Protein AF-A0A525KWG8-F1 (afdb_monomer_lite)

pLDDT: mean 87.16, std 16.2, range [44.75, 98.5]

Radius of gyration: 20.86 Å; chains: 1; bounding box: 78×37×45 Å

Sequence (116 aa):
MKYLLSAACVAALLTTATTARADDEAIGADARCIAVFAAMVQMPAYKDAAGAGLLYYLGRLDARDPKLDLAAAVKHEAARMDRTEYMAVAQRCGSTLKQRNDALKAAARDFPPPEH

Foldseek 3Di:
DPPPPPPPPPVVPPPPPPPVVVLVVLLLLLLLQLLLLVVQCVPPVCVVVSVLLNVVSVVVNCVSPVPDPSVVSNVVSNVVDDPVNSVVSNVVSSVVSVVVVVVVVVVVVVDDDDDD

Structure (mmCIF, N/CA/C/O backbone):
data_AF-A0A525KWG8-F1
#
_entry.id   AF-A0A525KWG8-F1
#
loop_
_atom_site.group_PDB
_atom_site.id
_atom_site.type_symbol
_atom_site.label_atom_id
_atom_site.label_alt_id
_atom_site.label_comp_id
_atom_site.label_asym_id
_atom_site.label_entity_id
_atom_site.label_seq_id
_atom_site.pdbx_PDB_ins_code
_atom_site.Cartn_x
_atom_site.Cartn_y
_atom_site.Cartn_z
_atom_site.occupancy
_atom_site.B_iso_or_equiv
_atom_site.auth_seq_id
_atom_site.auth_comp_id
_atom_site.auth_asym_id
_atom_site.auth_atom_id
_atom_site.pdbx_PDB_model_num
ATOM 1 N N . MET A 1 1 ? -55.550 6.434 27.287 1.00 44.75 1 MET A N 1
ATOM 2 C CA . MET A 1 1 ? -54.239 7.088 27.520 1.00 44.75 1 MET A CA 1
ATOM 3 C C . MET A 1 1 ? -53.156 6.057 27.889 1.00 44.75 1 MET A C 1
ATOM 5 O O . MET A 1 1 ? -52.521 6.181 28.925 1.00 44.75 1 MET A O 1
ATOM 9 N N . LYS A 1 2 ? -52.973 4.984 27.095 1.00 48.41 2 LYS A N 1
ATOM 10 C CA . LYS A 1 2 ? -52.104 3.848 27.491 1.00 48.41 2 LYS A CA 1
ATOM 11 C C . LYS A 1 2 ? -51.326 3.168 26.349 1.00 48.41 2 LYS A C 1
ATOM 13 O O . LYS A 1 2 ? -50.650 2.184 26.598 1.00 48.41 2 LYS A O 1
ATOM 18 N N . TYR A 1 3 ? -51.380 3.713 25.127 1.00 49.91 3 TYR A N 1
ATOM 19 C CA . TYR A 1 3 ? -50.722 3.138 23.938 1.00 49.91 3 TYR A CA 1
ATOM 20 C C . TYR A 1 3 ? -49.737 4.094 23.242 1.00 49.91 3 TYR A C 1
ATOM 22 O O . TYR A 1 3 ? -49.313 3.833 22.125 1.00 49.91 3 TYR A O 1
ATOM 30 N N . LEU A 1 4 ? -49.365 5.209 23.881 1.00 48.28 4 LEU A N 1
ATOM 31 C CA . LEU A 1 4 ? -48.480 6.218 23.275 1.00 48.28 4 LEU A CA 1
ATOM 32 C C . LEU A 1 4 ? -46.990 6.043 23.627 1.00 48.28 4 LEU A C 1
ATOM 34 O O . LEU A 1 4 ? -46.167 6.805 23.139 1.00 48.28 4 LEU A O 1
ATOM 38 N N . LEU A 1 5 ? -46.623 5.044 24.438 1.00 48.16 5 LEU A N 1
ATOM 39 C CA . LEU A 1 5 ? -45.238 4.846 24.900 1.00 48.16 5 LEU A CA 1
ATOM 40 C C . LEU A 1 5 ? -44.435 3.791 24.118 1.00 48.16 5 LEU A C 1
ATOM 42 O O . LEU A 1 5 ? -43.248 3.629 24.377 1.00 48.16 5 LEU A O 1
ATOM 46 N N . SER A 1 6 ? -45.032 3.095 23.146 1.00 49.94 6 SER A N 1
ATOM 47 C CA . SER A 1 6 ? -44.378 1.952 22.476 1.00 49.94 6 SER A CA 1
ATOM 48 C C . SER A 1 6 ? -43.714 2.267 21.128 1.00 49.94 6 SER A C 1
ATOM 50 O O . SER A 1 6 ? -43.098 1.380 20.548 1.00 49.94 6 SER A O 1
ATOM 52 N N . ALA A 1 7 ? -43.796 3.500 20.618 1.00 51.47 7 ALA A N 1
ATOM 53 C CA . ALA A 1 7 ? -43.305 3.832 19.271 1.00 51.47 7 ALA A CA 1
ATOM 54 C C . ALA A 1 7 ? -41.848 4.343 19.214 1.00 51.47 7 ALA A C 1
ATOM 56 O O . ALA A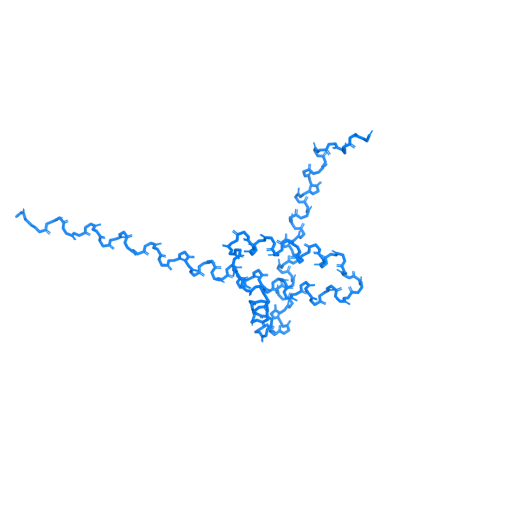 1 7 ? -41.282 4.438 18.129 1.00 51.47 7 ALA A O 1
ATOM 57 N N . ALA A 1 8 ? -41.216 4.659 20.350 1.00 51.59 8 ALA A N 1
ATOM 58 C CA . ALA A 1 8 ? -39.907 5.326 20.357 1.00 51.59 8 ALA A CA 1
ATOM 59 C C . ALA A 1 8 ? -38.688 4.376 20.292 1.00 51.59 8 ALA A C 1
ATOM 61 O O . ALA A 1 8 ? -37.601 4.816 19.931 1.00 51.59 8 ALA A O 1
ATOM 62 N N . CYS A 1 9 ? -38.839 3.078 20.587 1.00 49.69 9 CYS A N 1
ATOM 63 C CA . CYS A 1 9 ? -37.697 2.147 20.637 1.00 49.69 9 CYS A CA 1
ATOM 64 C C . CYS A 1 9 ? -37.310 1.512 19.290 1.00 49.69 9 CYS A C 1
ATOM 66 O O . CYS A 1 9 ? -36.222 0.954 19.180 1.00 49.69 9 CYS A O 1
ATOM 68 N N . VAL A 1 10 ? -38.151 1.587 18.253 1.00 54.53 10 VAL A N 1
ATOM 69 C CA . VAL A 1 10 ? -37.874 0.901 16.972 1.00 54.53 10 VAL A CA 1
ATOM 70 C C . VAL A 1 10 ? -36.907 1.696 16.079 1.00 54.53 10 VAL A C 1
ATOM 72 O O . VAL A 1 10 ? -36.188 1.111 15.274 1.00 54.53 10 VAL A O 1
ATOM 75 N N . ALA A 1 11 ? -36.803 3.016 16.258 1.00 54.12 11 ALA A N 1
ATOM 76 C CA . ALA A 1 11 ? -35.927 3.859 15.438 1.00 54.12 11 ALA A CA 1
ATOM 77 C C . ALA A 1 11 ? -34.426 3.714 15.771 1.00 54.12 11 ALA A C 1
ATOM 79 O O . ALA A 1 11 ? -33.583 4.005 14.927 1.00 54.12 11 ALA A O 1
ATOM 80 N N . ALA A 1 12 ? -34.076 3.236 16.970 1.00 55.69 12 ALA A N 1
ATOM 81 C CA . ALA A 1 12 ? -32.683 3.127 17.416 1.00 55.69 12 ALA A CA 1
ATOM 82 C C . ALA A 1 12 ? -31.944 1.880 16.888 1.00 55.69 12 ALA A C 1
ATOM 84 O O . ALA A 1 12 ? -30.723 1.814 16.980 1.00 55.69 12 ALA A O 1
ATOM 85 N N . LEU A 1 13 ? -32.656 0.895 16.325 1.00 55.53 13 LEU A N 1
ATOM 86 C CA . LEU A 1 13 ? -32.064 -0.366 15.850 1.00 55.53 13 LEU A CA 1
ATOM 87 C C . LEU A 1 13 ? -31.631 -0.336 14.374 1.00 55.53 13 LEU A C 1
ATOM 89 O O . LEU A 1 13 ? -30.961 -1.256 13.918 1.00 55.53 13 LEU A O 1
ATOM 93 N N . LEU A 1 14 ? -31.987 0.708 13.619 1.00 56.12 14 LEU A N 1
ATOM 94 C CA . LEU A 1 14 ? -31.700 0.798 12.180 1.00 56.12 14 LEU A CA 1
ATOM 95 C C . LEU A 1 14 ? -30.344 1.447 11.851 1.00 56.12 14 LEU A C 1
ATOM 97 O O . LEU A 1 14 ? -29.945 1.465 10.690 1.00 56.12 14 LEU A O 1
ATOM 101 N N . THR A 1 15 ? -29.612 1.970 12.838 1.00 57.47 15 THR A N 1
ATOM 102 C CA . THR A 1 15 ? -28.354 2.703 12.604 1.00 57.47 15 THR A CA 1
ATOM 103 C C . THR A 1 15 ? -27.102 1.823 12.575 1.00 57.47 15 THR A C 1
ATOM 105 O O . THR A 1 15 ? -26.064 2.279 12.104 1.00 57.47 15 THR A O 1
ATOM 108 N N . THR A 1 16 ? -27.169 0.562 13.010 1.00 56.84 16 THR A N 1
ATOM 109 C CA . THR A 1 16 ? -25.994 -0.332 13.085 1.00 56.84 16 THR A CA 1
ATOM 110 C C . THR A 1 16 ? -25.706 -1.105 11.796 1.00 56.84 16 THR A C 1
ATOM 112 O O . THR A 1 16 ? -24.602 -1.610 11.624 1.00 56.84 16 THR A O 1
ATOM 115 N N . ALA A 1 17 ? -26.659 -1.197 10.864 1.00 58.91 17 ALA A N 1
ATOM 116 C CA . ALA A 1 17 ? -26.492 -1.993 9.642 1.00 58.91 17 ALA A CA 1
ATOM 117 C C . ALA A 1 17 ? -25.704 -1.274 8.527 1.00 58.91 17 ALA A C 1
ATOM 119 O O . ALA A 1 17 ? -25.197 -1.920 7.610 1.00 58.91 17 ALA A O 1
ATOM 120 N N . THR A 1 18 ? -25.601 0.056 8.581 1.00 62.16 18 THR A N 1
ATOM 121 C CA . THR A 1 18 ? -24.974 0.855 7.514 1.00 62.16 18 THR A CA 1
ATOM 122 C C . THR A 1 18 ? -23.451 0.901 7.626 1.00 62.16 18 THR A C 1
ATOM 124 O O . THR A 1 18 ? -22.770 0.997 6.608 1.00 62.16 18 THR A O 1
ATOM 127 N N . THR A 1 19 ? -22.900 0.811 8.838 1.00 63.50 19 THR A N 1
ATOM 128 C CA . THR A 1 19 ? -21.452 0.939 9.070 1.00 63.50 19 THR A CA 1
ATOM 129 C C . THR A 1 19 ? -20.670 -0.234 8.483 1.00 63.50 19 THR A C 1
ATOM 131 O O . THR A 1 19 ? -19.694 -0.010 7.778 1.00 63.50 19 THR A O 1
ATOM 134 N N . ALA A 1 20 ? -21.159 -1.466 8.664 1.00 69.44 20 ALA A N 1
ATOM 135 C CA . ALA A 1 20 ? -20.484 -2.673 8.182 1.00 69.44 20 ALA A CA 1
ATOM 136 C C . ALA A 1 20 ? -20.241 -2.656 6.660 1.00 69.44 20 ALA A C 1
ATOM 138 O O . ALA A 1 20 ? -19.142 -2.933 6.197 1.00 69.44 20 ALA A O 1
ATOM 139 N N . ARG A 1 21 ? -21.236 -2.231 5.869 1.00 71.50 21 ARG A N 1
ATOM 140 C CA . ARG A 1 21 ? -21.101 -2.177 4.402 1.00 71.50 21 ARG A CA 1
ATOM 141 C C . ARG A 1 21 ? -20.128 -1.109 3.908 1.00 71.50 21 ARG A C 1
ATOM 143 O O . ARG A 1 21 ? -19.542 -1.271 2.841 1.00 71.50 21 ARG A O 1
ATOM 150 N N . ALA A 1 22 ? -19.997 -0.005 4.640 1.00 77.75 22 ALA A N 1
ATOM 151 C CA . ALA A 1 22 ? -19.065 1.056 4.278 1.00 77.75 22 ALA A CA 1
ATOM 152 C C . ALA A 1 22 ? -17.611 0.617 4.503 1.00 77.75 22 ALA A C 1
ATOM 154 O O . ALA A 1 22 ? -16.745 0.930 3.684 1.00 77.75 22 ALA A O 1
ATOM 155 N N . ASP A 1 23 ? -17.360 -0.134 5.577 1.00 83.75 23 ASP A N 1
ATOM 156 C CA . ASP A 1 23 ? -16.040 -0.693 5.854 1.00 83.75 23 ASP A CA 1
ATOM 157 C C . ASP A 1 23 ? -15.664 -1.789 4.853 1.00 83.75 23 ASP A C 1
ATOM 159 O O . ASP A 1 23 ? -14.544 -1.764 4.347 1.00 83.75 23 ASP A O 1
ATOM 163 N N . ASP A 1 24 ? -16.602 -2.660 4.468 1.00 87.75 24 ASP A N 1
ATOM 164 C CA . ASP A 1 24 ? -16.363 -3.691 3.448 1.00 87.75 24 ASP A CA 1
ATOM 165 C C . ASP A 1 24 ? -15.918 -3.087 2.102 1.00 87.75 24 ASP A C 1
ATOM 167 O O . ASP A 1 24 ? -14.935 -3.534 1.504 1.00 87.75 24 ASP A O 1
ATOM 171 N N . GLU A 1 25 ? -16.594 -2.033 1.627 1.00 93.62 25 GLU A N 1
ATOM 172 C CA . GLU A 1 25 ? -16.199 -1.364 0.379 1.00 93.62 25 GLU A CA 1
ATOM 173 C C . GLU A 1 25 ? -14.866 -0.622 0.529 1.00 93.62 25 GLU A C 1
ATOM 175 O O . GLU A 1 25 ? -14.059 -0.610 -0.401 1.00 93.62 25 GLU A O 1
ATOM 180 N N . ALA A 1 26 ? -14.592 -0.029 1.694 1.00 94.31 26 ALA A N 1
ATOM 181 C CA . ALA A 1 26 ? -13.310 0.621 1.947 1.00 94.31 26 ALA A CA 1
ATOM 182 C C . ALA A 1 26 ? -12.149 -0.388 1.956 1.00 94.31 26 ALA A C 1
ATOM 184 O O . ALA A 1 26 ? -11.100 -0.113 1.368 1.00 94.31 26 ALA A O 1
ATOM 185 N N . ILE A 1 27 ? -12.351 -1.562 2.563 1.00 96.44 27 ILE A N 1
ATOM 186 C CA . ILE A 1 27 ? -11.394 -2.673 2.554 1.00 96.44 27 ILE A CA 1
ATOM 187 C C . ILE A 1 27 ? -11.164 -3.150 1.117 1.00 96.44 27 ILE A C 1
ATOM 189 O O . ILE A 1 27 ? -10.018 -3.225 0.672 1.00 96.44 27 ILE A O 1
ATOM 193 N N . GLY A 1 28 ? -12.235 -3.397 0.356 1.00 97.38 28 GLY A N 1
ATOM 194 C CA . GLY A 1 28 ? -12.132 -3.794 -1.049 1.00 97.38 28 GLY A CA 1
ATOM 195 C C . GLY A 1 28 ? -11.392 -2.754 -1.897 1.00 97.38 28 GLY A C 1
ATOM 196 O O . GLY A 1 28 ? -10.492 -3.086 -2.670 1.00 97.38 28 GLY A O 1
ATOM 197 N N . ALA A 1 29 ? -11.704 -1.471 -1.713 1.00 97.62 29 ALA A N 1
ATOM 198 C CA . ALA A 1 29 ? -11.059 -0.382 -2.433 1.00 97.62 29 ALA A CA 1
ATOM 199 C C . ALA A 1 29 ? -9.552 -0.280 -2.144 1.00 97.62 29 ALA A C 1
ATOM 201 O O . ALA A 1 29 ? -8.786 -0.034 -3.082 1.00 97.62 29 ALA A O 1
ATOM 202 N N . ASP A 1 30 ? -9.133 -0.469 -0.891 1.00 98.19 30 ASP A N 1
ATOM 203 C CA . ASP A 1 30 ? -7.724 -0.428 -0.491 1.00 98.19 30 ASP A CA 1
ATOM 204 C C . ASP A 1 30 ? -6.979 -1.705 -0.937 1.00 98.19 30 ASP A C 1
ATOM 206 O O . ASP A 1 30 ? -5.857 -1.614 -1.442 1.00 98.19 30 ASP A O 1
ATOM 210 N N . ALA A 1 31 ? -7.627 -2.876 -0.903 1.00 98.38 31 ALA A N 1
ATOM 211 C CA . ALA A 1 31 ? -7.085 -4.126 -1.445 1.00 98.38 31 ALA A CA 1
ATOM 212 C C . ALA A 1 31 ? -6.835 -4.056 -2.967 1.00 98.38 31 ALA A C 1
ATOM 214 O O . ALA A 1 31 ? -5.784 -4.499 -3.439 1.00 98.38 31 ALA A O 1
ATOM 215 N N . ARG A 1 32 ? -7.732 -3.419 -3.739 1.00 98.50 32 ARG A N 1
ATOM 216 C CA . ARG A 1 32 ? -7.509 -3.122 -5.173 1.00 98.50 32 ARG A CA 1
ATOM 217 C C . ARG A 1 32 ? -6.276 -2.239 -5.386 1.00 98.50 32 ARG A C 1
ATOM 219 O O . ARG A 1 32 ? -5.486 -2.493 -6.295 1.00 98.50 32 ARG A O 1
ATOM 226 N N . CYS A 1 33 ? -6.070 -1.228 -4.537 1.00 98.44 33 CYS A N 1
ATOM 227 C CA . CYS A 1 33 ? -4.874 -0.384 -4.612 1.00 98.44 33 CYS A CA 1
ATOM 228 C C . CYS A 1 33 ? -3.589 -1.180 -4.342 1.00 98.44 33 CYS A C 1
ATOM 230 O O . CYS A 1 33 ? -2.605 -1.009 -5.063 1.00 98.44 33 CYS A O 1
ATOM 232 N N . ILE A 1 34 ? -3.601 -2.083 -3.357 1.00 98.38 34 ILE A N 1
ATOM 233 C CA . ILE A 1 34 ? -2.466 -2.976 -3.085 1.00 98.38 34 ILE A CA 1
ATOM 234 C C . ILE A 1 34 ? -2.182 -3.874 -4.288 1.00 98.38 34 ILE A C 1
ATOM 236 O O . ILE A 1 34 ? -1.025 -3.986 -4.686 1.00 98.38 34 ILE A O 1
ATOM 240 N N . A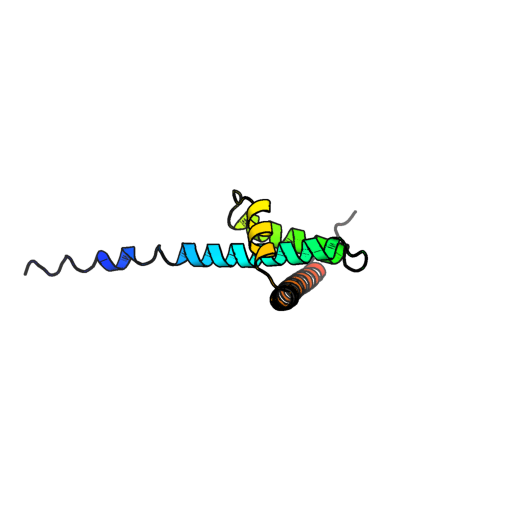LA A 1 35 ? -3.207 -4.459 -4.913 1.00 98.12 35 ALA A N 1
ATOM 241 C CA . ALA A 1 35 ? -3.035 -5.288 -6.105 1.00 98.12 35 ALA A CA 1
ATOM 242 C C . ALA A 1 35 ? -2.337 -4.530 -7.251 1.00 98.12 35 ALA A C 1
ATOM 244 O O . ALA A 1 35 ? -1.398 -5.053 -7.855 1.00 98.12 35 ALA A O 1
ATOM 245 N N . VAL A 1 36 ? -2.733 -3.277 -7.509 1.00 98.00 36 VAL A N 1
ATOM 246 C CA . VAL A 1 36 ? -2.074 -2.423 -8.512 1.00 98.00 36 VAL A CA 1
ATOM 247 C C . VAL A 1 36 ? -0.602 -2.192 -8.173 1.00 98.00 36 VAL A C 1
ATOM 249 O O . VAL A 1 36 ? 0.272 -2.430 -9.008 1.00 98.00 36 VAL A O 1
ATOM 252 N N . PHE A 1 37 ? -0.290 -1.746 -6.953 1.00 97.94 37 PHE A N 1
ATOM 253 C CA . PHE A 1 37 ? 1.100 -1.454 -6.595 1.00 97.94 37 PHE A CA 1
ATOM 254 C C . PHE A 1 37 ? 1.963 -2.719 -6.499 1.00 97.94 37 PHE A C 1
ATOM 256 O O . PHE A 1 37 ? 3.142 -2.675 -6.848 1.00 97.94 37 PHE A O 1
ATOM 263 N N . ALA A 1 38 ? 1.386 -3.863 -6.129 1.00 96.75 38 ALA A N 1
ATOM 264 C CA . ALA A 1 38 ? 2.065 -5.155 -6.158 1.00 96.75 38 ALA A CA 1
ATOM 265 C C . ALA A 1 38 ? 2.440 -5.586 -7.586 1.00 96.75 38 ALA A C 1
ATOM 267 O O . ALA A 1 38 ? 3.501 -6.173 -7.786 1.00 96.75 38 ALA A O 1
ATOM 268 N N . ALA A 1 39 ? 1.625 -5.260 -8.593 1.00 94.62 39 ALA A N 1
ATOM 269 C CA . ALA A 1 39 ? 1.999 -5.464 -9.991 1.00 94.62 39 ALA A CA 1
ATOM 270 C C . ALA A 1 39 ? 3.095 -4.476 -10.432 1.00 94.62 39 ALA A C 1
ATOM 272 O O . ALA A 1 39 ? 4.060 -4.863 -11.093 1.00 94.62 39 ALA A O 1
ATOM 273 N N . MET A 1 40 ? 2.993 -3.205 -10.027 1.00 95.00 40 MET A N 1
ATOM 274 C CA . MET A 1 40 ? 3.967 -2.161 -10.374 1.00 95.00 40 MET A CA 1
ATOM 275 C C . MET A 1 40 ? 5.345 -2.362 -9.739 1.00 95.00 40 MET A C 1
ATOM 277 O O . MET A 1 40 ? 6.341 -1.993 -10.355 1.00 95.00 40 MET A O 1
ATOM 281 N N . VAL A 1 41 ? 5.444 -2.965 -8.549 1.00 94.81 41 VAL A N 1
ATOM 282 C CA . VAL A 1 41 ? 6.739 -3.161 -7.866 1.00 94.81 41 VAL A CA 1
ATOM 283 C C . VAL A 1 41 ? 7.681 -4.092 -8.640 1.00 94.81 41 VAL A C 1
ATOM 285 O O . VAL A 1 41 ? 8.898 -4.016 -8.479 1.00 94.81 41 VAL A O 1
ATOM 288 N N . GLN A 1 42 ? 7.126 -4.941 -9.512 1.00 92.25 42 GLN A N 1
ATOM 289 C CA . GLN A 1 42 ? 7.887 -5.823 -10.401 1.00 92.25 42 GLN A CA 1
ATOM 290 C C . GLN A 1 42 ? 8.521 -5.067 -11.577 1.00 92.25 42 GLN A C 1
ATOM 292 O O . GLN A 1 42 ? 9.397 -5.595 -12.258 1.00 92.25 42 GLN A O 1
ATOM 297 N N . MET A 1 43 ? 8.091 -3.828 -11.830 1.00 93.56 43 MET A N 1
ATOM 298 C CA . MET A 1 43 ? 8.606 -2.981 -12.899 1.00 93.56 43 MET A CA 1
ATOM 299 C C . MET A 1 43 ? 9.718 -2.081 -12.336 1.00 93.56 43 MET A C 1
ATOM 301 O O . MET A 1 43 ? 9.429 -1.218 -11.501 1.00 93.56 43 MET A O 1
ATOM 305 N N . PRO A 1 44 ? 10.978 -2.200 -12.799 1.00 93.81 44 PRO A N 1
ATOM 306 C CA . PRO A 1 44 ? 12.098 -1.440 -12.236 1.00 93.81 44 PRO A CA 1
ATOM 307 C C . PRO A 1 44 ? 11.874 0.077 -12.213 1.00 93.81 44 PRO A C 1
ATOM 309 O O . PRO A 1 44 ? 12.231 0.734 -11.241 1.00 93.81 44 PRO A O 1
ATOM 312 N N . ALA A 1 45 ? 11.211 0.619 -13.239 1.00 95.44 45 ALA A N 1
ATOM 313 C CA . ALA A 1 45 ? 10.906 2.045 -13.353 1.00 95.44 45 ALA A CA 1
ATOM 314 C C . ALA A 1 45 ? 9.961 2.580 -12.260 1.00 95.44 45 ALA A C 1
ATOM 316 O O . ALA A 1 45 ? 9.926 3.784 -12.022 1.00 95.44 45 ALA A O 1
ATOM 317 N N . TYR A 1 46 ? 9.191 1.707 -11.603 1.00 93.31 46 TYR A N 1
ATOM 318 C CA . TYR A 1 46 ? 8.177 2.097 -10.621 1.00 93.31 46 TYR A CA 1
ATOM 319 C C . TYR A 1 46 ? 8.431 1.531 -9.226 1.00 93.31 46 TYR A C 1
ATOM 321 O O . TYR A 1 46 ? 7.647 1.818 -8.326 1.00 93.31 46 TYR A O 1
ATOM 329 N N . LYS A 1 47 ? 9.502 0.755 -9.027 1.00 93.19 47 LYS A N 1
ATOM 330 C CA . LYS A 1 47 ? 9.741 -0.031 -7.811 1.00 93.19 47 LYS A CA 1
ATOM 331 C C . LYS A 1 47 ? 9.597 0.779 -6.519 1.00 93.19 47 LYS A C 1
ATOM 333 O O . LYS A 1 47 ? 8.828 0.385 -5.646 1.00 93.19 47 LYS A O 1
ATOM 338 N N . ASP A 1 48 ? 10.268 1.922 -6.421 1.00 91.62 48 ASP A N 1
ATOM 339 C CA . ASP A 1 48 ? 10.271 2.728 -5.193 1.00 91.62 48 ASP A CA 1
ATOM 340 C C . ASP A 1 48 ? 8.911 3.389 -4.936 1.00 91.62 48 ASP A C 1
ATOM 342 O O . ASP A 1 48 ? 8.370 3.330 -3.830 1.00 91.62 48 ASP A O 1
ATOM 346 N N . ALA A 1 49 ? 8.308 3.966 -5.980 1.00 90.62 49 ALA A N 1
AT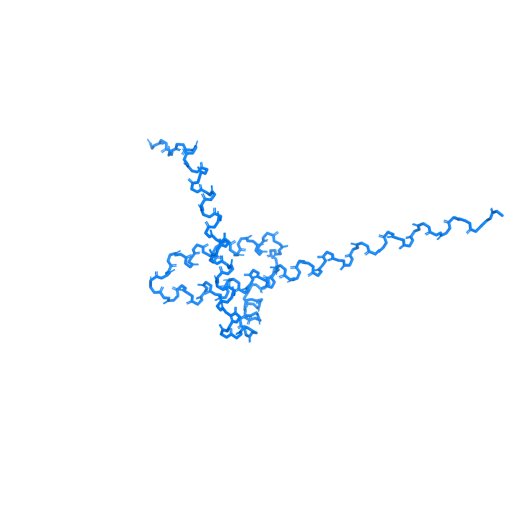OM 347 C CA . ALA A 1 49 ? 6.985 4.580 -5.891 1.00 90.62 49 ALA A CA 1
ATOM 348 C C . ALA A 1 49 ? 5.896 3.546 -5.554 1.00 90.62 49 ALA A C 1
ATOM 350 O O . ALA A 1 49 ? 4.997 3.819 -4.757 1.00 90.62 49 ALA A O 1
ATOM 351 N N . ALA A 1 50 ? 5.998 2.347 -6.128 1.00 95.50 50 ALA A N 1
ATOM 352 C CA . ALA A 1 50 ? 5.104 1.234 -5.851 1.00 95.50 50 ALA A CA 1
ATOM 353 C C . ALA A 1 50 ? 5.285 0.694 -4.428 1.00 95.50 50 ALA A C 1
ATOM 355 O O . ALA A 1 50 ? 4.293 0.418 -3.759 1.00 95.50 50 ALA A O 1
ATOM 356 N N . GLY A 1 51 ? 6.523 0.617 -3.929 1.00 96.31 51 GLY A N 1
ATOM 357 C CA . GLY A 1 51 ? 6.809 0.267 -2.538 1.00 96.31 51 GLY A CA 1
ATOM 358 C C . GLY A 1 51 ? 6.149 1.228 -1.545 1.00 96.31 51 GLY A C 1
ATOM 359 O O . GLY A 1 51 ? 5.490 0.788 -0.604 1.00 96.31 51 GLY A O 1
ATOM 360 N N . ALA A 1 52 ? 6.236 2.538 -1.793 1.00 94.94 52 ALA A N 1
ATOM 361 C CA . ALA A 1 52 ? 5.541 3.535 -0.976 1.00 94.94 52 ALA A CA 1
ATOM 362 C C . ALA A 1 52 ? 4.010 3.365 -1.024 1.00 94.94 52 ALA A C 1
ATOM 364 O O . ALA A 1 52 ? 3.340 3.460 0.006 1.00 94.94 52 ALA A O 1
ATOM 365 N N . GLY A 1 53 ? 3.456 3.075 -2.207 1.00 96.81 53 GLY A N 1
ATOM 366 C CA . GLY A 1 53 ? 2.030 2.796 -2.375 1.00 96.81 53 GLY A CA 1
ATOM 367 C C . GLY A 1 53 ? 1.566 1.558 -1.607 1.00 96.81 53 GLY A C 1
ATOM 368 O O . GLY A 1 53 ? 0.551 1.624 -0.915 1.00 96.81 53 GLY A O 1
ATOM 369 N N . LEU A 1 54 ? 2.332 0.465 -1.665 1.00 97.44 54 LEU A N 1
ATOM 370 C CA . LEU A 1 54 ? 2.067 -0.760 -0.908 1.00 97.44 54 LEU A CA 1
ATOM 371 C C . LEU A 1 54 ? 1.968 -0.479 0.594 1.00 97.44 54 LEU A C 1
ATOM 373 O O . LEU A 1 54 ? 0.968 -0.833 1.212 1.00 97.44 54 LEU A O 1
ATOM 377 N N . LEU A 1 55 ? 2.966 0.200 1.167 1.00 97.06 55 LEU A N 1
ATOM 378 C CA . LEU A 1 55 ? 2.994 0.493 2.604 1.00 97.06 55 LEU A CA 1
ATOM 379 C C . LEU A 1 55 ? 1.855 1.424 3.035 1.00 97.06 55 LEU A C 1
ATOM 381 O O . LEU A 1 55 ? 1.245 1.207 4.080 1.00 97.06 55 LEU A O 1
ATOM 385 N N . TYR A 1 56 ? 1.534 2.437 2.226 1.00 97.69 56 TYR A N 1
ATOM 386 C CA . TYR A 1 56 ? 0.447 3.367 2.533 1.00 97.69 56 TYR A CA 1
ATOM 387 C C . TYR A 1 56 ? -0.917 2.664 2.610 1.00 97.69 56 TYR A C 1
ATOM 389 O O . TYR A 1 56 ? -1.670 2.883 3.560 1.00 97.69 56 TYR A O 1
ATOM 397 N N . TYR A 1 57 ? -1.244 1.823 1.625 1.00 98.12 57 TYR A N 1
ATOM 398 C CA . TYR A 1 57 ? -2.531 1.124 1.600 1.00 98.12 57 TYR A CA 1
ATOM 399 C C . TYR A 1 57 ? -2.586 -0.063 2.565 1.00 98.12 57 TYR A C 1
ATOM 401 O O . TYR A 1 57 ? -3.650 -0.319 3.124 1.00 98.12 57 TYR A O 1
ATOM 409 N N . LEU A 1 58 ? -1.454 -0.721 2.836 1.00 97.62 58 LEU A N 1
ATOM 410 C CA . LEU A 1 58 ? -1.356 -1.718 3.903 1.00 97.62 58 LEU A CA 1
ATOM 411 C C . LEU A 1 58 ? -1.686 -1.100 5.265 1.00 97.62 58 LEU A C 1
ATOM 413 O O . LEU A 1 58 ? -2.592 -1.572 5.940 1.00 97.62 58 LEU A O 1
ATOM 417 N N . GLY A 1 59 ? -1.046 0.018 5.623 1.00 97.00 59 GLY A N 1
ATOM 418 C CA . GLY A 1 59 ? -1.315 0.683 6.901 1.00 97.00 59 GLY A CA 1
ATOM 419 C C . GLY A 1 59 ? -2.768 1.154 7.050 1.00 97.00 59 GLY A C 1
ATOM 420 O O . GLY A 1 59 ? -3.305 1.172 8.154 1.00 97.00 59 GLY A O 1
ATOM 421 N N . ARG A 1 60 ? -3.437 1.504 5.942 1.00 96.94 60 ARG A N 1
ATOM 422 C CA . ARG A 1 60 ? -4.874 1.819 5.945 1.00 96.94 60 ARG A CA 1
ATOM 423 C C . ARG A 1 60 ? -5.748 0.600 6.218 1.00 96.94 60 ARG A C 1
ATOM 425 O O . ARG A 1 60 ? -6.721 0.740 6.954 1.00 96.94 60 ARG A O 1
ATOM 432 N N . LEU A 1 61 ? -5.428 -0.550 5.625 1.00 96.25 61 LEU A N 1
ATOM 433 C CA . LEU A 1 61 ? -6.147 -1.796 5.886 1.00 96.25 61 LEU A CA 1
ATOM 434 C C . LEU A 1 61 ? -5.934 -2.261 7.324 1.00 96.25 61 LEU A C 1
ATOM 436 O O . LEU A 1 61 ? -6.919 -2.513 8.009 1.00 96.25 61 LEU A O 1
ATOM 440 N N . ASP A 1 62 ? -4.691 -2.264 7.805 1.00 96.00 62 ASP A N 1
ATOM 441 C CA . ASP A 1 62 ? -4.361 -2.678 9.174 1.00 96.00 62 ASP A CA 1
ATOM 442 C C . ASP A 1 62 ? -5.074 -1.811 10.223 1.00 96.00 62 ASP A C 1
ATOM 444 O O . ASP A 1 62 ? -5.515 -2.307 11.258 1.00 96.00 62 ASP A O 1
ATOM 448 N N . ALA A 1 63 ? -5.230 -0.510 9.951 1.00 95.62 63 ALA A N 1
ATOM 449 C CA . ALA A 1 63 ? -5.969 0.398 10.825 1.00 95.62 63 ALA A CA 1
ATOM 450 C C . ALA A 1 63 ? -7.483 0.120 10.857 1.00 95.62 63 ALA A C 1
ATOM 452 O O . ALA A 1 63 ? -8.144 0.491 11.828 1.00 95.62 63 ALA A O 1
ATOM 453 N N . ARG A 1 64 ? -8.042 -0.490 9.804 1.00 93.75 64 ARG A N 1
ATOM 454 C CA . ARG A 1 64 ? -9.467 -0.847 9.714 1.00 93.75 64 ARG A CA 1
ATOM 455 C C . ARG A 1 64 ? -9.738 -2.222 10.301 1.00 93.75 64 ARG A C 1
ATOM 457 O O . ARG A 1 64 ? -10.633 -2.364 11.127 1.00 93.75 64 ARG A O 1
ATOM 464 N N . ASP A 1 65 ? -8.966 -3.212 9.869 1.00 94.69 65 ASP A N 1
ATOM 465 C CA . ASP A 1 65 ? -9.072 -4.588 10.328 1.00 94.69 65 ASP A CA 1
ATOM 466 C C . ASP A 1 65 ? -7.680 -5.239 10.411 1.00 94.69 65 ASP A C 1
ATOM 468 O O . ASP A 1 65 ? -7.179 -5.780 9.422 1.00 94.69 65 ASP A O 1
ATOM 472 N N . PRO A 1 66 ? -7.054 -5.252 11.601 1.00 93.56 66 PRO A N 1
ATOM 473 C CA . PRO A 1 66 ? -5.741 -5.863 11.796 1.00 93.56 66 PRO A CA 1
ATOM 474 C C . PRO A 1 66 ? -5.771 -7.399 11.748 1.00 93.56 66 PRO A C 1
ATOM 476 O O . PRO A 1 66 ? -4.723 -8.034 11.850 1.00 93.56 66 PRO A O 1
ATOM 479 N N . LYS A 1 67 ? -6.956 -8.020 11.662 1.00 95.88 67 LYS A N 1
ATOM 480 C CA . LYS A 1 67 ? -7.124 -9.476 11.552 1.00 95.88 67 LYS A CA 1
ATOM 481 C C . LYS A 1 67 ? -7.482 -9.918 10.134 1.00 95.88 67 LYS A C 1
ATOM 483 O O . LYS A 1 67 ? -7.660 -11.118 9.918 1.00 95.88 67 LYS A O 1
ATOM 488 N N . LEU A 1 68 ? -7.585 -8.981 9.192 1.00 96.19 68 LEU A N 1
ATOM 489 C CA . LEU A 1 68 ? -7.886 -9.268 7.798 1.00 96.19 68 LEU A CA 1
ATOM 490 C C . LEU A 1 68 ? -6.854 -10.245 7.222 1.00 96.19 68 LEU A C 1
ATOM 492 O O . LEU A 1 68 ? -5.645 -10.029 7.325 1.00 96.19 68 LEU A O 1
ATOM 496 N N . ASP A 1 69 ? -7.322 -11.290 6.536 1.00 97.19 69 ASP A N 1
ATOM 497 C CA . ASP A 1 69 ? -6.450 -12.069 5.656 1.00 97.19 69 ASP A CA 1
ATOM 498 C C . ASP A 1 69 ? -6.127 -11.227 4.416 1.00 97.19 69 ASP A C 1
ATOM 500 O O . ASP A 1 69 ? -6.819 -11.265 3.393 1.00 97.19 69 ASP A O 1
ATOM 504 N N . LEU A 1 70 ? -5.067 -10.427 4.534 1.00 96.06 70 LEU A N 1
ATOM 505 C CA . LEU A 1 70 ? -4.604 -9.518 3.493 1.00 96.06 70 LEU A CA 1
ATOM 506 C C . LEU A 1 70 ? -4.383 -10.244 2.162 1.00 96.06 70 LEU A C 1
ATOM 508 O O . LEU A 1 70 ? -4.765 -9.744 1.104 1.00 96.06 70 LEU A O 1
ATOM 512 N N . ALA A 1 71 ? -3.759 -11.422 2.201 1.00 96.44 71 ALA A N 1
ATOM 513 C CA . ALA A 1 71 ? -3.431 -12.161 0.993 1.00 96.44 71 ALA A CA 1
ATOM 514 C C . ALA A 1 71 ? -4.703 -12.640 0.286 1.00 96.44 71 ALA A C 1
ATOM 516 O O . ALA A 1 71 ? -4.790 -12.535 -0.941 1.00 96.44 71 ALA A O 1
ATOM 517 N N . ALA A 1 72 ? -5.690 -13.137 1.035 1.00 97.75 72 ALA A N 1
ATOM 518 C CA . ALA A 1 72 ? -6.982 -13.517 0.480 1.00 97.75 72 ALA A CA 1
ATOM 519 C C . ALA A 1 72 ? -7.738 -12.306 -0.084 1.00 97.75 72 ALA A C 1
ATOM 521 O O . ALA A 1 72 ? -8.201 -12.367 -1.224 1.00 97.75 72 ALA A O 1
ATOM 522 N N . ALA A 1 73 ? -7.802 -11.194 0.655 1.00 96.75 73 ALA A N 1
ATOM 523 C CA . ALA A 1 73 ? -8.502 -9.981 0.233 1.00 96.75 73 ALA A CA 1
ATOM 524 C C . ALA A 1 73 ? -7.918 -9.393 -1.063 1.00 96.75 73 ALA A C 1
ATOM 526 O O . ALA A 1 73 ? -8.647 -9.115 -2.016 1.00 96.75 73 ALA A O 1
ATOM 527 N N . VAL A 1 74 ? -6.590 -9.271 -1.145 1.00 97.69 74 VAL A N 1
ATOM 528 C CA . VAL A 1 74 ? -5.908 -8.751 -2.340 1.00 97.69 74 VAL A CA 1
ATOM 529 C C . VAL A 1 74 ? -6.102 -9.682 -3.533 1.00 97.69 74 VAL A C 1
ATOM 531 O O . VAL A 1 74 ? -6.395 -9.205 -4.627 1.00 97.69 74 VAL A O 1
ATOM 534 N N . LYS A 1 75 ? -5.986 -11.006 -3.350 1.00 97.62 75 LYS A N 1
ATOM 535 C CA . LYS A 1 75 ? -6.229 -11.978 -4.432 1.00 97.62 75 LYS A CA 1
ATOM 536 C C . LYS A 1 75 ? -7.673 -11.928 -4.930 1.00 97.62 75 LYS A C 1
ATOM 538 O O . LYS A 1 75 ? -7.886 -11.967 -6.139 1.00 97.62 75 LYS A O 1
ATOM 543 N N . HIS A 1 76 ? -8.638 -11.834 -4.015 1.00 97.19 76 HIS A N 1
ATOM 544 C CA . HIS A 1 76 ? -10.058 -11.741 -4.342 1.00 97.19 76 HIS A CA 1
ATOM 545 C C . HIS A 1 76 ? -10.348 -10.523 -5.220 1.00 97.19 76 HIS A C 1
ATOM 547 O O . HIS A 1 76 ? -10.960 -10.655 -6.278 1.00 97.19 76 HIS A O 1
ATOM 553 N N . GLU A 1 77 ? -9.862 -9.348 -4.824 1.00 97.50 77 GLU A N 1
ATOM 554 C CA . GLU A 1 77 ? -10.092 -8.123 -5.588 1.00 97.50 77 GLU A CA 1
ATOM 555 C C . GLU A 1 77 ? -9.284 -8.080 -6.892 1.00 97.50 77 GLU A C 1
ATOM 557 O O . GLU A 1 77 ? -9.809 -7.674 -7.926 1.00 97.50 77 GLU A O 1
ATOM 562 N N . ALA A 1 78 ? -8.038 -8.568 -6.894 1.00 97.06 78 ALA A N 1
ATOM 563 C CA . ALA A 1 78 ? -7.219 -8.646 -8.104 1.00 97.06 78 ALA A CA 1
ATOM 564 C C . ALA A 1 78 ? -7.858 -9.517 -9.194 1.00 97.06 78 ALA A C 1
ATOM 566 O O . ALA A 1 78 ? -7.808 -9.156 -10.366 1.00 97.06 78 ALA A O 1
ATOM 567 N N . ALA A 1 79 ? -8.484 -10.636 -8.817 1.00 97.50 79 ALA A N 1
ATOM 568 C CA . ALA A 1 79 ? -9.149 -11.540 -9.756 1.00 97.50 79 ALA A CA 1
ATOM 569 C C . ALA A 1 79 ? -10.408 -10.941 -10.406 1.00 97.50 79 ALA A C 1
ATOM 571 O O . ALA A 1 79 ? -10.881 -11.462 -11.415 1.00 97.50 79 ALA A O 1
ATOM 572 N N . ARG A 1 80 ? -10.965 -9.872 -9.826 1.00 95.56 80 ARG A N 1
ATOM 573 C CA . ARG A 1 80 ? -12.197 -9.223 -10.292 1.00 95.56 80 ARG A CA 1
ATOM 574 C C . ARG A 1 80 ? -11.943 -7.981 -11.138 1.00 95.56 80 ARG A C 1
ATOM 576 O O . ARG A 1 80 ? -12.859 -7.552 -11.828 1.00 95.56 80 ARG A O 1
ATOM 583 N N . MET A 1 81 ? -10.729 -7.434 -11.103 1.00 96.75 81 MET A N 1
ATOM 584 C CA . MET A 1 81 ? -10.366 -6.277 -11.913 1.00 96.75 81 MET A CA 1
ATOM 585 C C . MET A 1 81 ? -10.028 -6.703 -13.340 1.00 96.75 81 MET A C 1
ATOM 587 O O . MET A 1 81 ? -9.076 -7.449 -13.575 1.00 96.75 81 MET A O 1
ATOM 591 N N . ASP 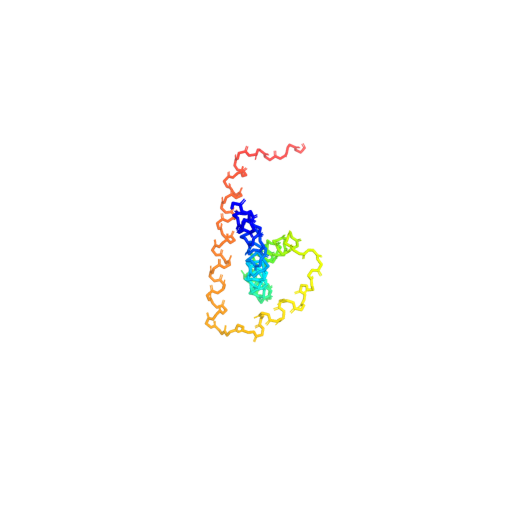A 1 82 ? -10.762 -6.163 -14.307 1.00 96.88 82 ASP A N 1
ATOM 592 C CA . ASP A 1 82 ? -10.329 -6.196 -15.700 1.00 96.88 82 ASP A CA 1
ATOM 593 C C . ASP A 1 82 ? -9.271 -5.110 -15.986 1.00 96.88 82 ASP A C 1
ATOM 595 O O . ASP A 1 82 ? -8.858 -4.342 -15.112 1.00 96.88 82 ASP A O 1
ATOM 599 N N . ARG A 1 83 ? -8.799 -5.027 -17.235 1.00 95.25 83 ARG A N 1
ATOM 600 C CA . ARG A 1 83 ? -7.788 -4.034 -17.628 1.00 95.25 83 ARG A CA 1
ATOM 601 C C . ARG A 1 83 ? -8.274 -2.589 -17.471 1.00 95.25 83 ARG A C 1
ATOM 603 O O . ARG A 1 83 ? -7.474 -1.722 -17.125 1.00 95.25 83 ARG A O 1
ATOM 610 N N . THR A 1 84 ? -9.537 -2.317 -17.776 1.00 97.19 84 THR A N 1
ATOM 611 C CA . THR A 1 84 ? -10.120 -0.973 -17.683 1.00 97.19 84 THR A CA 1
ATOM 612 C C . THR A 1 84 ? -10.217 -0.557 -16.222 1.00 97.19 84 THR A C 1
ATOM 614 O O . THR A 1 84 ? -9.778 0.535 -15.855 1.00 97.19 84 THR A O 1
ATOM 617 N N . GLU A 1 85 ? -10.711 -1.458 -15.377 1.00 96.38 85 GLU A N 1
ATOM 618 C CA . GLU A 1 85 ? -10.816 -1.255 -13.941 1.00 96.38 85 GLU A CA 1
ATOM 619 C C . GLU A 1 85 ? -9.437 -1.102 -13.300 1.00 96.38 85 GLU A C 1
ATOM 621 O O . GLU A 1 85 ? -9.227 -0.163 -12.536 1.00 96.38 85 GLU A O 1
ATOM 626 N N . TYR A 1 86 ? -8.457 -1.919 -13.693 1.00 96.69 86 TYR A N 1
ATOM 627 C CA . TYR A 1 86 ? -7.073 -1.780 -13.244 1.00 96.69 86 TYR A CA 1
ATOM 628 C C . TYR A 1 86 ? -6.527 -0.371 -13.508 1.00 96.69 86 TYR A C 1
ATOM 630 O O . TYR A 1 86 ? -5.941 0.238 -12.614 1.00 96.69 86 TYR A O 1
ATOM 638 N N . MET A 1 87 ? -6.726 0.179 -14.713 1.00 97.00 87 MET A N 1
ATOM 639 C CA . MET A 1 87 ? -6.234 1.524 -15.044 1.00 97.00 87 MET A CA 1
ATOM 640 C C . MET A 1 87 ? -6.956 2.612 -14.242 1.00 97.00 87 MET A C 1
ATOM 642 O O . MET A 1 87 ? -6.311 3.538 -13.745 1.00 97.00 87 MET A O 1
ATOM 646 N N . ALA A 1 88 ? -8.272 2.482 -14.058 1.00 98.00 88 ALA A N 1
ATOM 647 C CA . ALA A 1 88 ? -9.054 3.408 -13.243 1.00 98.00 88 ALA A CA 1
ATOM 648 C C . ALA A 1 88 ? -8.623 3.374 -11.764 1.00 98.00 88 ALA A C 1
ATOM 650 O O . ALA A 1 8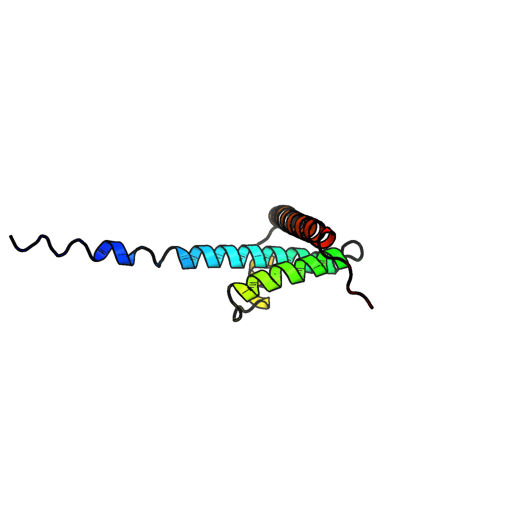8 ? -8.404 4.421 -11.146 1.00 98.00 88 ALA A O 1
ATOM 651 N N . VAL A 1 89 ? -8.434 2.173 -11.208 1.00 98.06 89 VAL A N 1
ATOM 652 C CA . VAL A 1 89 ? -7.913 1.960 -9.855 1.00 98.06 89 VAL A CA 1
ATOM 653 C C . VAL A 1 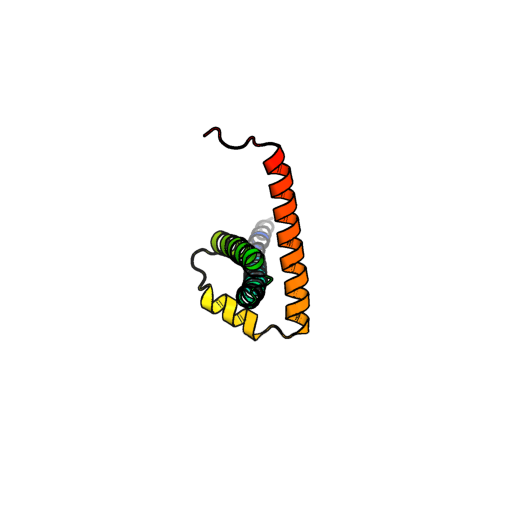89 ? -6.509 2.546 -9.747 1.00 98.06 89 VAL A C 1
ATOM 655 O O . VAL A 1 89 ? -6.263 3.329 -8.833 1.00 98.06 89 VAL A O 1
ATOM 658 N N . ALA A 1 90 ? -5.609 2.268 -10.692 1.00 96.75 90 ALA A N 1
ATOM 659 C CA . ALA A 1 90 ? -4.247 2.793 -10.676 1.00 96.75 90 ALA A CA 1
ATOM 660 C C . ALA A 1 90 ? -4.205 4.324 -10.666 1.00 96.75 90 ALA A C 1
ATOM 662 O O . ALA A 1 90 ? -3.490 4.916 -9.854 1.00 96.75 90 ALA A O 1
ATOM 663 N N . GLN A 1 91 ? -5.020 4.977 -11.497 1.00 97.50 91 GLN A N 1
ATOM 664 C CA . GLN A 1 91 ? -5.126 6.433 -11.513 1.00 97.50 91 GLN A CA 1
ATOM 665 C C . GLN A 1 91 ? -5.642 6.980 -10.175 1.00 97.50 91 GLN A C 1
ATOM 667 O O . GLN A 1 91 ? -5.065 7.925 -9.633 1.00 97.50 91 GLN A O 1
ATOM 672 N N . ARG A 1 92 ? -6.701 6.384 -9.614 1.00 97.94 92 ARG A N 1
ATOM 673 C CA . ARG A 1 92 ? -7.289 6.796 -8.327 1.00 97.94 92 ARG A CA 1
ATOM 674 C C . ARG A 1 92 ? -6.324 6.597 -7.154 1.00 97.94 92 ARG A C 1
ATOM 676 O O . ARG A 1 92 ? -6.202 7.466 -6.290 1.00 97.94 92 ARG A O 1
ATOM 683 N N . CYS A 1 93 ? -5.654 5.450 -7.096 1.00 97.81 93 CYS A N 1
ATOM 684 C CA . CYS A 1 93 ? -4.745 5.125 -6.002 1.00 97.81 93 CYS A CA 1
ATOM 685 C C . CYS A 1 93 ? -3.461 5.962 -6.098 1.00 97.81 93 CYS A C 1
ATOM 687 O O . CYS A 1 93 ? -2.991 6.508 -5.100 1.00 97.81 93 CYS A O 1
ATOM 689 N N . GLY A 1 94 ? -2.936 6.145 -7.313 1.00 96.50 94 GLY A N 1
ATOM 690 C CA . GLY A 1 94 ? -1.786 7.005 -7.576 1.00 96.50 94 GLY A CA 1
ATOM 691 C C . GLY A 1 94 ? -2.049 8.479 -7.256 1.00 96.50 94 GLY A C 1
ATOM 692 O O . GLY A 1 94 ? -1.202 9.127 -6.641 1.00 96.50 94 GLY A O 1
ATOM 693 N N . SER A 1 95 ? -3.225 9.014 -7.608 1.00 97.69 95 SER A N 1
ATOM 694 C CA . SER A 1 95 ? -3.586 10.407 -7.301 1.00 97.69 95 SER A CA 1
ATOM 695 C C . SER A 1 95 ? -3.729 10.645 -5.797 1.00 97.69 95 SER A C 1
ATOM 697 O O . SER A 1 95 ? -3.209 11.634 -5.278 1.00 97.69 95 SER A O 1
ATOM 699 N N . THR A 1 96 ? -4.349 9.700 -5.085 1.00 97.31 96 THR A N 1
ATOM 700 C CA . THR A 1 96 ? -4.464 9.724 -3.622 1.00 97.31 96 THR A CA 1
ATOM 701 C C . THR A 1 96 ? -3.081 9.717 -2.974 1.00 97.31 96 THR A C 1
ATOM 703 O O . THR A 1 96 ? -2.771 10.583 -2.157 1.00 97.31 96 THR A O 1
ATOM 706 N N . LEU A 1 97 ? -2.215 8.780 -3.370 1.00 95.88 97 LEU A N 1
ATOM 707 C CA . LEU A 1 97 ? -0.858 8.678 -2.834 1.00 95.88 97 LEU A CA 1
ATOM 708 C C . LEU A 1 97 ? -0.048 9.951 -3.107 1.00 95.88 97 LEU A C 1
ATOM 710 O O . LEU A 1 97 ? 0.621 10.463 -2.209 1.00 95.88 97 LEU A O 1
ATOM 714 N N . LYS A 1 98 ? -0.152 10.508 -4.319 1.00 96.00 98 LYS A N 1
ATOM 715 C CA . LYS A 1 98 ? 0.476 11.785 -4.667 1.00 96.00 98 LYS A CA 1
ATOM 716 C C . LYS A 1 98 ? 0.005 12.910 -3.746 1.00 96.00 98 LYS A C 1
ATOM 718 O O . LYS A 1 98 ? 0.847 13.616 -3.200 1.00 96.00 98 LYS A O 1
ATOM 723 N N . GLN A 1 99 ? -1.303 13.048 -3.531 1.00 97.31 99 GLN A N 1
ATOM 724 C CA . GLN A 1 99 ? -1.857 14.071 -2.642 1.00 97.31 99 GLN A CA 1
ATOM 725 C C . GLN A 1 99 ? -1.303 13.943 -1.217 1.00 97.31 99 GLN A C 1
ATOM 727 O O . GLN A 1 99 ? -0.915 14.940 -0.607 1.00 97.31 99 GLN A O 1
ATOM 732 N N . ARG A 1 100 ? -1.226 12.718 -0.684 1.00 95.88 100 ARG A N 1
ATOM 733 C CA . ARG A 1 100 ? -0.668 12.472 0.655 1.00 95.88 100 ARG A CA 1
ATOM 734 C C . ARG A 1 100 ? 0.822 12.787 0.729 1.00 95.88 100 ARG A C 1
ATOM 736 O O . ARG A 1 100 ? 1.253 13.407 1.697 1.00 95.88 100 ARG A O 1
ATOM 743 N N . ASN A 1 101 ? 1.587 12.421 -0.294 1.00 93.44 101 ASN A N 1
ATOM 744 C CA . ASN A 1 101 ? 3.010 12.742 -0.374 1.00 93.44 101 ASN A CA 1
ATOM 745 C C . ASN A 1 101 ? 3.255 14.251 -0.479 1.00 93.44 101 ASN A C 1
ATOM 747 O O . ASN A 1 101 ? 4.174 14.761 0.156 1.00 93.44 101 ASN A O 1
ATOM 751 N N . ASP A 1 102 ? 2.439 14.979 -1.241 1.00 95.25 102 ASP A N 1
ATOM 752 C CA . ASP A 1 102 ? 2.544 16.437 -1.342 1.00 95.25 102 ASP A CA 1
ATOM 753 C C . ASP A 1 102 ? 2.246 17.109 0.010 1.00 95.25 102 ASP A C 1
ATOM 755 O O . ASP A 1 102 ? 2.974 18.017 0.411 1.00 95.25 102 ASP A O 1
ATOM 759 N N . ALA A 1 103 ? 1.249 16.616 0.755 1.00 94.94 103 ALA A N 1
ATOM 760 C CA . ALA A 1 103 ? 0.949 17.090 2.107 1.00 94.94 103 ALA A CA 1
ATOM 761 C C . ALA A 1 103 ? 2.098 16.815 3.095 1.00 94.94 103 ALA A C 1
ATOM 763 O O . ALA A 1 103 ? 2.479 17.703 3.856 1.00 94.94 103 ALA A O 1
ATOM 764 N N . LEU A 1 104 ? 2.702 15.622 3.047 1.00 92.75 104 LEU A N 1
ATOM 765 C CA . LEU A 1 104 ? 3.879 15.297 3.861 1.00 92.75 104 LEU A CA 1
ATOM 766 C C . LEU A 1 104 ? 5.073 16.195 3.519 1.00 92.75 104 LEU A C 1
ATOM 768 O O . LEU A 1 104 ? 5.737 16.695 4.418 1.00 92.75 104 LEU A O 1
ATOM 772 N N . LYS A 1 105 ? 5.323 16.457 2.231 1.00 92.44 105 LYS A N 1
ATOM 773 C CA . LYS A 1 105 ? 6.381 17.379 1.784 1.00 92.44 105 LYS A CA 1
ATOM 774 C C . LYS A 1 105 ? 6.122 18.828 2.182 1.00 92.44 105 LYS A C 1
ATOM 776 O O . LYS A 1 105 ? 7.072 19.598 2.280 1.00 92.44 105 LYS A O 1
ATOM 781 N N . ALA A 1 106 ? 4.863 19.240 2.316 1.00 93.75 106 ALA A N 1
ATOM 782 C CA . ALA A 1 106 ? 4.533 20.553 2.853 1.00 93.75 106 ALA A CA 1
ATOM 783 C C . ALA A 1 106 ? 4.915 20.612 4.337 1.00 93.75 106 ALA A C 1
ATOM 785 O O . ALA A 1 106 ? 5.744 21.434 4.699 1.00 93.75 106 ALA A O 1
ATOM 786 N N . ALA A 1 107 ? 4.436 19.656 5.137 1.00 92.19 107 ALA A N 1
ATOM 787 C CA . ALA A 1 107 ? 4.730 19.589 6.568 1.00 92.19 107 ALA A CA 1
ATOM 788 C C . ALA A 1 107 ? 6.231 19.424 6.872 1.00 92.19 107 ALA A C 1
ATOM 790 O O . ALA A 1 107 ? 6.748 20.027 7.801 1.00 92.19 107 ALA A O 1
ATOM 791 N N . ALA A 1 108 ? 6.964 18.648 6.068 1.00 90.38 108 ALA A N 1
ATOM 792 C CA . ALA A 1 108 ? 8.401 18.441 6.252 1.00 90.38 108 ALA A CA 1
ATOM 793 C C . ALA A 1 108 ? 9.237 19.723 6.098 1.00 90.38 108 ALA A C 1
ATOM 795 O O . ALA A 1 108 ? 10.354 19.767 6.593 1.00 90.38 108 ALA A O 1
ATOM 796 N N . ARG A 1 109 ? 8.725 20.765 5.427 1.00 89.62 109 ARG A N 1
ATOM 797 C CA . ARG A 1 109 ? 9.411 22.069 5.367 1.00 89.62 109 ARG A CA 1
ATOM 798 C C . ARG A 1 109 ? 9.337 22.826 6.691 1.00 89.62 109 ARG A C 1
ATOM 800 O O . ARG A 1 109 ? 10.175 23.689 6.923 1.00 89.62 109 ARG A O 1
ATOM 807 N N . ASP A 1 110 ? 8.367 22.477 7.532 1.00 89.19 110 ASP A N 1
ATOM 808 C CA . ASP A 1 110 ? 8.132 23.101 8.832 1.00 89.19 110 ASP A CA 1
ATOM 809 C C . ASP A 1 110 ? 8.887 22.379 9.965 1.00 89.19 110 ASP A C 1
ATOM 811 O O . ASP A 1 110 ? 8.981 22.901 11.075 1.00 89.19 110 ASP A O 1
ATOM 815 N N . PHE A 1 111 ? 9.458 21.197 9.693 1.00 83.00 111 PHE A N 1
ATOM 816 C CA . PHE A 1 111 ? 10.285 20.445 10.635 1.00 83.00 111 PHE A CA 1
ATOM 817 C C . PHE A 1 111 ? 11.758 20.495 10.196 1.00 83.00 111 PHE A C 1
ATOM 819 O O . PHE A 1 111 ? 12.088 19.944 9.142 1.00 83.00 111 PHE A O 1
ATOM 826 N N . PRO A 1 112 ? 12.664 21.130 10.965 1.00 77.94 112 PRO A N 1
ATOM 827 C CA . PRO A 1 112 ? 14.085 21.098 10.643 1.00 77.94 112 PRO A CA 1
ATOM 828 C C . PRO A 1 112 ? 14.604 19.649 10.683 1.00 77.94 112 PRO A C 1
ATOM 830 O O . PRO A 1 112 ? 14.081 18.831 11.449 1.00 77.94 112 PRO A O 1
ATOM 833 N N . PRO A 1 113 ? 15.614 19.302 9.863 1.00 79.88 113 PRO A N 1
ATOM 834 C CA . PRO A 1 113 ? 16.227 17.982 9.933 1.00 79.88 113 PRO A CA 1
ATOM 835 C C . PRO A 1 113 ? 16.780 17.745 11.348 1.00 79.88 113 PRO A C 1
ATOM 837 O O . PRO A 1 113 ? 17.224 18.704 11.984 1.00 79.88 113 PRO A O 1
ATOM 840 N N . PRO A 1 114 ? 16.754 16.500 11.857 1.00 79.81 114 PRO A N 1
ATOM 841 C CA . PRO A 1 114 ? 17.338 16.199 13.158 1.00 79.81 114 PRO A CA 1
ATOM 842 C C . PRO A 1 114 ? 18.816 16.610 13.168 1.00 79.81 114 PRO A C 1
ATOM 844 O O . PRO A 1 114 ? 19.562 16.252 12.255 1.00 79.81 114 PRO A O 1
ATOM 847 N N . GLU A 1 115 ? 19.219 17.384 14.178 1.00 75.00 115 GLU A N 1
ATOM 848 C CA . GLU A 1 115 ? 20.625 17.721 14.405 1.00 75.00 115 GLU A CA 1
ATOM 849 C C . GLU A 1 115 ? 21.372 16.420 14.739 1.00 75.00 115 GLU A C 1
ATOM 851 O O . GLU A 1 115 ? 20.955 15.673 15.628 1.00 75.00 115 GLU A O 1
ATOM 856 N N . HIS A 1 116 ? 22.399 16.102 13.947 1.00 63.47 116 HIS A N 1
ATOM 857 C CA . HIS A 1 116 ? 23.244 14.919 14.124 1.00 63.47 116 HIS A CA 1
ATOM 858 C C . HIS A 1 116 ? 24.240 15.104 15.266 1.00 63.47 116 HIS A C 1
ATOM 860 O O . HIS A 1 116 ? 24.866 16.187 15.319 1.00 63.47 116 HIS A O 1
#

Secondary structure (DSSP, 8-state):
--SSSSSSSSGGGSSSHHHHHHHHHHHHHHHHHHHHHHHHTTSGGGHHHHHHHHHHHHHHHHHH-TT--HHHHHHHHHTT--HHHHHHHHHHHHHHHHHHHHHHHHHTTTSPPPP-